Protein AF-A0A315RBC8-F1 (afdb_monomer_lite)

Radius of gyration: 36.51 Å; chains: 1; bounding box: 77×26×87 Å

pLDDT: mean 84.04, std 11.12, range [52.78, 97.56]

Sequence (104 aa):
MNVINAYSLNYQGAKTAKKKRKSILKKILTAAAAVLLLSVLFIAIFSLIGSGENSSNFIRHEIETGESLWSIAAHYYESKNVDLRKMIYKIKKINDIDSAVINP

Structure (mmCIF, N/CA/C/O backbone):
data_AF-A0A315RBC8-F1
#
_entry.id   AF-A0A315RBC8-F1
#
loop_
_atom_site.group_PDB
_atom_site.id
_atom_site.type_symbol
_atom_site.label_atom_id
_atom_site.label_alt_id
_atom_site.label_comp_id
_atom_site.label_asym_id
_atom_site.label_entity_id
_atom_site.label_seq_id
_atom_site.pdbx_PDB_ins_code
_atom_site.Cartn_x
_atom_site.Cartn_y
_atom_site.Cartn_z
_atom_site.occupancy
_atom_site.B_iso_or_equiv
_atom_site.auth_seq_id
_atom_site.auth_comp_id
_atom_site.auth_asym_id
_atom_site.auth_atom_id
_atom_site.pdbx_PDB_model_num
ATOM 1 N N . MET A 1 1 ? -51.653 -9.290 58.940 1.00 55.25 1 MET A N 1
ATOM 2 C CA . MET A 1 1 ? -50.336 -8.703 58.589 1.00 55.25 1 MET A CA 1
ATOM 3 C C . MET A 1 1 ? -50.452 -7.187 58.648 1.00 55.25 1 MET A C 1
ATOM 5 O O . MET A 1 1 ? -51.383 -6.652 58.067 1.00 55.25 1 MET A O 1
ATOM 9 N N . ASN A 1 2 ? -49.581 -6.513 59.405 1.00 69.06 2 ASN A N 1
ATOM 10 C CA . ASN A 1 2 ? -49.679 -5.073 59.669 1.00 69.06 2 ASN A CA 1
ATOM 11 C C . ASN A 1 2 ? -49.192 -4.252 58.457 1.00 69.06 2 ASN A C 1
ATOM 13 O O . ASN A 1 2 ? -48.145 -4.566 57.889 1.00 69.06 2 ASN A O 1
ATOM 17 N N . VAL A 1 3 ? -49.928 -3.206 58.075 1.00 69.62 3 VAL A N 1
ATOM 18 C CA . VAL A 1 3 ? -49.698 -2.402 56.854 1.00 69.62 3 VAL A CA 1
ATOM 19 C C . VAL A 1 3 ? -48.286 -1.789 56.833 1.00 69.62 3 VAL A C 1
ATOM 21 O O . VAL A 1 3 ? -47.643 -1.705 55.789 1.00 69.62 3 VAL A O 1
ATOM 24 N N . ILE A 1 4 ? -47.747 -1.469 58.012 1.00 70.81 4 ILE A N 1
ATOM 25 C CA . ILE A 1 4 ? -46.391 -0.930 58.208 1.00 70.81 4 ILE A CA 1
ATOM 26 C C . ILE A 1 4 ? -45.299 -1.897 57.704 1.00 70.81 4 ILE A C 1
ATOM 28 O O . ILE A 1 4 ? -44.302 -1.458 57.128 1.00 70.81 4 ILE A O 1
ATOM 32 N N . ASN A 1 5 ? -45.502 -3.214 57.836 1.00 75.75 5 ASN A N 1
ATOM 33 C CA . ASN A 1 5 ? -44.536 -4.217 57.369 1.00 75.75 5 ASN A CA 1
ATOM 34 C C . ASN A 1 5 ? -44.527 -4.364 55.842 1.00 75.75 5 ASN A C 1
ATOM 36 O O . ASN A 1 5 ? -43.490 -4.676 55.261 1.00 75.75 5 ASN A O 1
ATOM 40 N N . ALA A 1 6 ? -45.655 -4.109 55.175 1.00 73.94 6 ALA A N 1
ATOM 41 C CA . ALA A 1 6 ? -45.713 -4.142 53.716 1.00 73.94 6 ALA A CA 1
ATOM 42 C C . ALA A 1 6 ? -44.920 -2.977 53.100 1.00 73.94 6 ALA A C 1
ATOM 44 O O . ALA A 1 6 ? -44.173 -3.173 52.141 1.00 73.94 6 ALA A O 1
ATOM 45 N N . TYR A 1 7 ? -45.012 -1.778 53.686 1.00 76.00 7 TYR A N 1
ATOM 46 C CA . TYR A 1 7 ? -44.261 -0.609 53.221 1.00 76.00 7 TYR A CA 1
ATOM 47 C C . TYR A 1 7 ? -42.748 -0.772 53.384 1.00 76.00 7 TYR A C 1
ATOM 49 O O . TYR A 1 7 ? -41.991 -0.445 52.467 1.00 76.00 7 TYR A O 1
ATOM 57 N N . SER A 1 8 ? -42.294 -1.302 54.523 1.00 75.25 8 SER A N 1
ATOM 58 C CA . SER A 1 8 ? -40.865 -1.500 54.779 1.00 75.25 8 SER A CA 1
ATOM 59 C C . SER A 1 8 ? -40.253 -2.553 53.847 1.00 75.25 8 SER A C 1
ATOM 61 O O . SER A 1 8 ? -39.181 -2.312 53.285 1.00 75.25 8 SER A O 1
ATOM 63 N N . LEU A 1 9 ? -40.960 -3.662 53.594 1.00 74.56 9 LEU A N 1
ATOM 64 C CA . LEU A 1 9 ? -40.556 -4.691 52.629 1.00 74.56 9 LEU A CA 1
ATOM 65 C C . LEU A 1 9 ? -40.425 -4.121 51.209 1.00 74.56 9 LEU A C 1
ATOM 67 O O . LEU A 1 9 ? -39.404 -4.319 50.546 1.00 74.56 9 LEU A O 1
ATOM 71 N N . ASN A 1 10 ? -41.419 -3.353 50.759 1.00 78.69 10 ASN A N 1
ATOM 72 C CA . ASN A 1 10 ? -41.424 -2.792 49.408 1.00 78.69 10 ASN A CA 1
ATOM 73 C C . ASN A 1 10 ? -40.325 -1.724 49.228 1.00 78.69 10 ASN A C 1
ATOM 75 O O . ASN A 1 10 ? -39.631 -1.674 48.209 1.00 78.69 10 ASN A O 1
ATOM 79 N N . TYR A 1 11 ? -40.083 -0.914 50.264 1.00 80.38 11 TYR A N 1
ATOM 80 C CA . TYR A 1 11 ? -39.015 0.084 50.271 1.00 80.38 11 TYR A CA 1
ATOM 81 C C . TYR A 1 11 ? -37.612 -0.543 50.235 1.00 80.38 11 TYR A C 1
ATOM 83 O O . TYR A 1 11 ? -36.733 -0.066 49.507 1.00 80.38 11 TYR A O 1
ATOM 91 N N . GLN A 1 12 ? -37.384 -1.638 50.968 1.00 78.44 12 GLN A N 1
ATOM 92 C CA . GLN A 1 12 ? -36.118 -2.375 50.905 1.00 78.44 12 GLN A CA 1
ATOM 93 C C . GLN A 1 12 ? -35.909 -3.056 49.541 1.00 78.44 12 GLN A C 1
ATOM 95 O O . GLN A 1 12 ? -34.803 -2.997 48.990 1.00 78.44 12 GLN A O 1
ATOM 100 N N . GLY A 1 13 ? -36.967 -3.616 48.943 1.00 77.69 13 GLY A N 1
ATOM 101 C CA . GLY A 1 13 ? -36.941 -4.159 47.579 1.00 77.69 13 GLY A CA 1
ATOM 102 C C . GLY A 1 13 ? -36.565 -3.107 46.528 1.00 77.69 13 GLY A C 1
ATOM 103 O O . GLY A 1 13 ? -35.660 -3.309 45.716 1.00 77.69 13 GLY A O 1
ATOM 104 N N . ALA A 1 14 ? -37.166 -1.917 46.597 1.00 78.62 14 ALA A N 1
ATOM 105 C CA . ALA A 1 14 ? -36.850 -0.818 45.685 1.00 78.62 14 ALA A CA 1
ATOM 106 C C . ALA A 1 14 ? -35.398 -0.315 45.834 1.00 78.62 14 ALA A C 1
ATOM 108 O O . ALA A 1 14 ? -34.724 -0.015 44.840 1.00 78.62 14 ALA A O 1
ATOM 109 N N . LYS A 1 15 ? -34.877 -0.245 47.068 1.00 77.00 15 LYS A N 1
ATOM 110 C CA . LYS A 1 15 ? -33.482 0.143 47.342 1.00 77.00 15 LYS A CA 1
ATOM 111 C C . LYS A 1 15 ? -32.472 -0.865 46.798 1.00 77.00 15 LYS A C 1
ATOM 113 O O . LYS A 1 15 ? -31.486 -0.465 46.171 1.00 77.00 15 LYS A O 1
ATOM 118 N N . THR A 1 16 ? -32.705 -2.157 47.018 1.00 78.31 16 THR A N 1
ATOM 119 C CA . THR A 1 16 ? -31.820 -3.229 46.537 1.00 78.31 16 THR A CA 1
ATOM 120 C C . THR A 1 16 ? -31.818 -3.309 45.009 1.00 78.31 16 THR A C 1
ATOM 122 O O . THR A 1 16 ? -30.740 -3.378 44.411 1.00 78.31 16 THR A O 1
ATOM 125 N N . ALA A 1 17 ? -32.978 -3.157 44.360 1.00 78.88 17 ALA A N 1
ATOM 126 C CA . ALA A 1 17 ? -33.090 -3.079 42.902 1.00 78.88 17 ALA A CA 1
ATOM 127 C C . ALA A 1 17 ? -32.326 -1.877 42.311 1.00 78.88 17 ALA A C 1
ATOM 129 O O . ALA A 1 17 ? -31.540 -2.042 41.373 1.00 78.88 17 ALA A O 1
ATOM 130 N N . LYS A 1 18 ? -32.468 -0.673 42.894 1.00 77.31 18 LYS A N 1
ATOM 131 C CA . LYS A 1 18 ? -31.699 0.518 42.476 1.00 77.31 18 LYS A CA 1
ATOM 132 C C . LYS A 1 18 ? -30.187 0.324 42.652 1.00 77.31 18 LYS A C 1
ATOM 134 O O . LYS A 1 18 ? -29.422 0.679 41.753 1.00 77.31 18 LYS A O 1
ATOM 139 N N . LYS A 1 19 ? -29.744 -0.271 43.768 1.00 80.88 19 LYS A N 1
ATOM 140 C CA . LYS A 1 19 ? -28.323 -0.582 44.025 1.00 80.88 19 LYS A CA 1
ATOM 141 C C . LYS A 1 19 ? -27.771 -1.584 43.001 1.00 80.88 19 LYS A C 1
ATOM 143 O O . LYS A 1 19 ? -26.691 -1.352 42.458 1.00 80.88 19 LYS A O 1
ATOM 148 N N . LYS A 1 20 ? -28.529 -2.642 42.679 1.00 79.38 20 LYS A N 1
ATOM 149 C CA . LYS A 1 20 ? -28.170 -3.645 41.660 1.00 79.38 20 LYS A CA 1
ATOM 150 C C . LYS A 1 20 ? -28.075 -3.019 40.266 1.00 79.38 20 LYS A C 1
ATOM 152 O O . LYS A 1 20 ? -27.058 -3.193 39.600 1.00 79.38 20 LYS A O 1
ATOM 157 N N . ARG A 1 21 ? -29.060 -2.206 39.860 1.00 81.56 21 ARG A N 1
ATOM 158 C CA . ARG A 1 21 ? -29.039 -1.468 38.581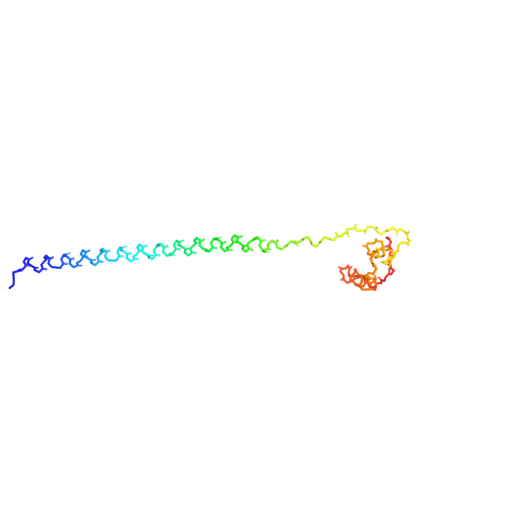 1.00 81.56 21 ARG A CA 1
ATOM 159 C C . ARG A 1 21 ? -27.826 -0.541 38.478 1.00 81.56 21 ARG A C 1
ATOM 161 O O . ARG A 1 21 ? -27.140 -0.556 37.462 1.00 81.56 21 ARG A O 1
ATOM 168 N N . LYS A 1 22 ? -27.508 0.212 39.539 1.00 81.62 22 LYS A N 1
ATOM 169 C CA . LYS A 1 22 ? -26.317 1.082 39.585 1.00 81.62 22 LYS A CA 1
ATOM 170 C C . LYS A 1 22 ? -25.012 0.283 39.461 1.00 81.62 22 LYS A C 1
ATOM 172 O O . LYS A 1 22 ? -24.083 0.750 38.812 1.00 81.62 22 LYS A O 1
ATOM 177 N N . SER A 1 23 ? -24.939 -0.914 40.049 1.00 86.44 23 SER A N 1
ATOM 178 C CA . SER A 1 23 ? -23.780 -1.812 39.917 1.00 86.44 23 SER A CA 1
ATOM 179 C C . SER A 1 23 ? -23.615 -2.348 38.489 1.00 86.44 23 SER A C 1
ATOM 181 O O . SER A 1 23 ? -22.505 -2.332 37.966 1.00 86.44 23 SER A O 1
ATOM 183 N N . ILE A 1 24 ? -24.711 -2.750 37.837 1.00 90.75 24 ILE A N 1
ATOM 184 C CA . ILE A 1 24 ? -24.699 -3.225 36.444 1.00 90.75 24 ILE A CA 1
ATOM 185 C C . ILE A 1 24 ? -24.277 -2.100 35.491 1.00 90.75 24 ILE A C 1
ATOM 187 O O . ILE A 1 24 ? -23.378 -2.300 34.682 1.00 90.75 24 ILE A O 1
ATOM 191 N N . LEU A 1 25 ? -24.853 -0.901 35.635 1.00 90.75 25 LEU A N 1
ATOM 192 C CA . LEU A 1 25 ? -24.484 0.262 34.819 1.00 90.75 25 LEU A CA 1
ATOM 193 C C . LEU A 1 25 ? -23.004 0.626 34.969 1.00 90.75 25 LEU A C 1
ATOM 195 O O . LEU A 1 25 ? -22.346 0.906 33.974 1.00 90.75 25 LEU A O 1
ATOM 199 N N . LYS A 1 26 ? -22.461 0.567 36.194 1.00 93.06 26 LYS A N 1
ATOM 200 C CA . LYS A 1 26 ? -21.025 0.765 36.420 1.00 93.06 26 LYS A CA 1
ATOM 201 C C . LYS A 1 26 ? -20.191 -0.264 35.661 1.00 93.06 26 LYS A C 1
ATOM 203 O O . LYS A 1 26 ? -19.281 0.147 34.961 1.00 93.06 26 LYS A O 1
ATOM 208 N N . LYS A 1 27 ? -20.526 -1.558 35.743 1.00 94.06 27 LYS A N 1
ATOM 209 C CA . LYS A 1 27 ? -19.808 -2.626 35.022 1.00 94.06 27 LYS A CA 1
ATOM 210 C C . LYS A 1 27 ? -19.835 -2.430 33.506 1.00 94.06 27 LYS A C 1
ATOM 212 O O . LYS A 1 27 ? -18.800 -2.581 32.867 1.00 94.06 27 LYS A O 1
ATOM 217 N N . ILE A 1 28 ? -20.991 -2.062 32.948 1.00 95.38 28 ILE A N 1
ATOM 218 C CA . ILE A 1 28 ? -21.131 -1.769 31.513 1.00 95.38 28 ILE A CA 1
ATOM 219 C C . ILE A 1 28 ? -20.260 -0.572 31.129 1.00 95.38 28 ILE A C 1
ATOM 221 O O . ILE A 1 28 ? -19.537 -0.643 30.144 1.00 95.38 28 ILE A O 1
ATOM 225 N N . LEU A 1 29 ? -20.277 0.499 31.927 1.00 95.12 29 LEU A N 1
ATOM 226 C CA . LEU A 1 29 ? -19.451 1.679 31.678 1.00 95.12 29 LEU A CA 1
ATOM 227 C C . LEU A 1 29 ? -17.953 1.344 31.723 1.00 95.12 29 LEU A C 1
ATOM 229 O O . LEU A 1 29 ? -17.198 1.807 30.875 1.00 95.12 29 LEU A O 1
ATOM 233 N N . THR A 1 30 ? -17.521 0.510 32.675 1.00 94.81 30 THR A N 1
ATOM 234 C CA . THR A 1 30 ? -16.122 0.063 32.757 1.00 94.81 30 THR A CA 1
ATOM 235 C C . THR A 1 30 ? -15.736 -0.799 31.554 1.00 94.81 30 THR A C 1
ATOM 237 O O . THR A 1 30 ? -14.667 -0.602 30.987 1.00 94.81 30 THR A O 1
ATOM 240 N N . ALA A 1 31 ? -16.612 -1.715 31.127 1.00 96.25 31 ALA A N 1
ATOM 241 C CA . ALA A 1 31 ? -16.384 -2.534 29.938 1.00 96.25 31 ALA A CA 1
ATOM 242 C C . ALA A 1 31 ? -16.313 -1.678 28.662 1.00 96.25 31 ALA A C 1
ATOM 244 O O . ALA A 1 31 ? -15.406 -1.858 27.857 1.00 96.25 31 ALA A O 1
ATOM 245 N N . ALA A 1 32 ? -17.211 -0.701 28.509 1.00 96.75 32 ALA A N 1
ATOM 246 C CA . ALA A 1 32 ? -17.196 0.233 27.386 1.00 96.75 32 ALA A CA 1
ATOM 247 C C . ALA A 1 32 ? -15.903 1.064 27.355 1.00 96.75 32 ALA A C 1
ATOM 249 O O . ALA A 1 32 ? -15.290 1.198 26.301 1.00 96.75 32 ALA A O 1
ATOM 250 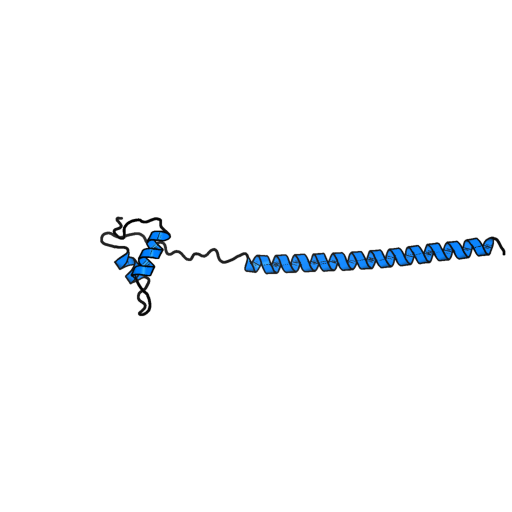N N . ALA A 1 33 ? -15.443 1.560 28.509 1.00 96.62 33 ALA A N 1
ATOM 251 C CA . ALA A 1 33 ? -14.171 2.272 28.610 1.00 96.62 33 ALA A CA 1
ATOM 252 C C . ALA A 1 33 ? -12.972 1.385 28.227 1.00 96.62 33 ALA A C 1
ATOM 254 O O . ALA A 1 33 ? -12.072 1.844 27.527 1.00 96.62 33 ALA A O 1
ATOM 255 N N . ALA A 1 34 ? -12.975 0.111 28.631 1.00 96.75 34 ALA A N 1
ATOM 256 C CA . ALA A 1 34 ? -11.929 -0.841 28.261 1.00 96.75 34 ALA A CA 1
ATOM 257 C C . ALA A 1 34 ? -11.909 -1.122 26.749 1.00 96.75 34 ALA A C 1
ATOM 259 O O . ALA A 1 34 ? -10.841 -1.128 26.142 1.00 96.75 34 ALA A O 1
ATOM 260 N N . VAL A 1 35 ? -13.082 -1.296 26.128 1.00 97.56 35 VAL A N 1
ATOM 261 C CA . VAL A 1 35 ? -13.205 -1.472 24.671 1.00 97.56 35 VAL A CA 1
ATOM 262 C C . VAL A 1 35 ? -12.718 -0.228 23.927 1.00 97.56 35 VAL A C 1
ATOM 264 O O . VAL A 1 35 ? -11.976 -0.357 22.957 1.00 97.56 35 VAL A O 1
ATOM 267 N N . LEU A 1 36 ? -13.072 0.972 24.400 1.00 97.50 36 LEU A N 1
ATOM 268 C CA . LEU A 1 36 ? -12.599 2.225 23.8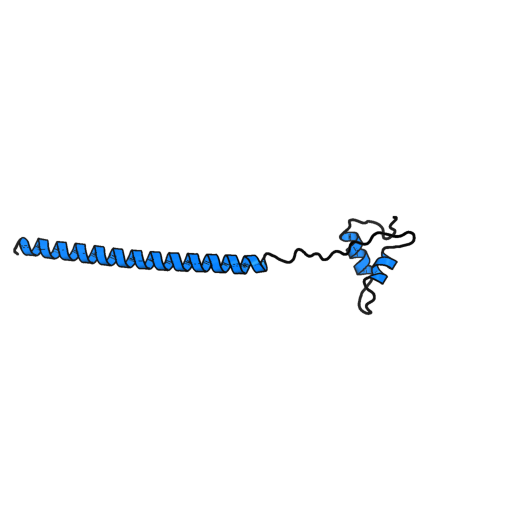08 1.00 97.50 36 LEU A CA 1
ATOM 269 C C . LEU A 1 36 ? -11.073 2.346 23.891 1.00 97.50 36 LEU A C 1
ATOM 271 O O . LEU A 1 36 ? -10.429 2.600 22.875 1.00 97.50 36 LEU A O 1
ATOM 275 N N . LEU A 1 37 ? -10.478 2.085 25.057 1.00 97.00 37 LEU A N 1
ATOM 276 C CA . LEU A 1 37 ? -9.018 2.080 25.218 1.00 97.00 37 LEU A CA 1
ATOM 277 C C . LEU A 1 37 ? -8.339 1.071 24.288 1.00 97.00 37 LEU A C 1
ATOM 279 O O . LEU A 1 37 ? -7.346 1.401 23.643 1.00 97.00 37 LEU A O 1
ATOM 283 N N . LEU A 1 38 ? -8.899 -0.134 24.174 1.00 97.25 38 LEU A N 1
ATOM 284 C CA . LEU A 1 38 ? -8.375 -1.165 23.286 1.00 97.25 38 LEU A CA 1
ATOM 285 C C . LEU A 1 38 ? -8.473 -0.748 21.812 1.00 97.25 38 LEU A C 1
ATOM 287 O O . LEU A 1 38 ? -7.540 -0.974 21.048 1.00 97.25 38 LEU A O 1
ATOM 291 N N . SER A 1 39 ? -9.568 -0.095 21.414 1.00 96.75 39 SER A N 1
ATOM 292 C CA . SER A 1 39 ? -9.726 0.413 20.049 1.00 96.75 39 SER A CA 1
ATOM 293 C C . SER A 1 39 ? -8.712 1.510 19.712 1.00 96.75 39 SER A C 1
ATOM 295 O O . SER A 1 39 ? -8.099 1.451 18.651 1.00 96.75 39 SER A O 1
ATOM 297 N N . VAL A 1 40 ? -8.450 2.448 20.632 1.00 96.38 40 VAL A N 1
ATOM 298 C CA . VAL A 1 40 ? -7.406 3.476 20.466 1.00 96.38 40 VAL A CA 1
ATOM 299 C C . VAL A 1 40 ? -6.023 2.835 20.335 1.00 96.38 40 VAL A C 1
ATOM 301 O O . VAL A 1 40 ? -5.252 3.226 19.460 1.00 96.38 40 VAL A O 1
ATOM 304 N N . LEU A 1 41 ? -5.725 1.816 21.149 1.00 95.62 41 LEU A N 1
ATOM 305 C CA . LEU A 1 41 ? -4.468 1.073 21.060 1.00 95.62 41 LEU A CA 1
ATOM 306 C C . LEU A 1 41 ? -4.313 0.387 19.695 1.00 95.62 41 LEU A C 1
ATOM 308 O O . LEU A 1 41 ? -3.259 0.500 19.073 1.00 95.62 41 LEU A O 1
ATOM 312 N N . PHE A 1 42 ? -5.358 -0.284 19.203 1.00 95.00 42 PHE A N 1
ATOM 313 C CA . PHE A 1 42 ? -5.320 -0.908 17.882 1.00 95.00 42 PHE A CA 1
ATOM 314 C C . PHE A 1 42 ? -5.125 0.117 16.766 1.00 95.00 42 PHE A C 1
ATOM 316 O O . PHE A 1 42 ? -4.286 -0.104 15.898 1.00 95.00 42 PHE A O 1
ATOM 323 N N . ILE A 1 43 ? -5.837 1.246 16.801 1.00 93.56 43 ILE A N 1
ATOM 324 C CA . ILE A 1 43 ? -5.668 2.323 15.815 1.00 93.56 43 ILE A CA 1
ATOM 325 C C . ILE A 1 43 ? -4.216 2.814 15.803 1.00 93.56 43 ILE A C 1
ATOM 327 O O . ILE A 1 43 ? -3.638 2.951 14.730 1.00 93.56 43 ILE A O 1
ATOM 331 N N . ALA A 1 44 ? -3.601 3.017 16.971 1.00 90.12 44 ALA A N 1
ATOM 332 C CA . ALA A 1 44 ? -2.204 3.439 17.061 1.00 90.12 44 ALA A CA 1
ATOM 333 C C . ALA A 1 44 ? -1.240 2.409 16.445 1.00 90.12 44 ALA A C 1
ATOM 335 O O . ALA A 1 44 ? -0.364 2.777 15.663 1.00 90.12 44 ALA A O 1
ATOM 336 N N . ILE A 1 45 ? -1.429 1.118 16.741 1.00 90.06 45 ILE A N 1
ATOM 337 C CA . ILE A 1 45 ? -0.603 0.034 16.184 1.00 90.06 45 ILE A CA 1
ATOM 338 C C . ILE A 1 45 ? -0.755 -0.035 14.659 1.00 90.06 45 ILE A C 1
ATOM 340 O O . ILE A 1 45 ? 0.239 -0.059 13.935 1.00 90.06 45 ILE A O 1
ATOM 344 N N . PHE A 1 46 ? -1.988 -0.029 14.151 1.00 87.69 46 PHE A N 1
ATOM 345 C CA . PHE A 1 46 ? -2.235 -0.114 12.713 1.00 87.69 46 PHE A CA 1
ATOM 346 C C . PHE A 1 46 ? -1.839 1.158 11.963 1.00 87.69 46 PHE A C 1
ATOM 348 O O . PHE A 1 46 ? -1.454 1.061 10.803 1.00 87.69 46 PHE A O 1
ATOM 355 N N . SER A 1 47 ? -1.852 2.327 12.607 1.00 85.56 47 SER A N 1
ATOM 356 C CA . SER A 1 47 ? -1.347 3.564 12.006 1.00 85.56 47 SER A CA 1
ATOM 357 C C . SER A 1 47 ? 0.154 3.496 11.719 1.00 85.56 47 SER A C 1
ATOM 359 O O . SER A 1 47 ? 0.582 4.053 10.716 1.00 85.56 47 SER A O 1
ATOM 361 N N . LEU A 1 48 ? 0.937 2.813 12.562 1.00 73.88 48 LEU A N 1
ATOM 362 C CA . LEU A 1 48 ? 2.381 2.629 12.357 1.00 73.88 48 LEU A CA 1
ATOM 363 C C . LEU A 1 48 ? 2.693 1.607 11.255 1.00 73.88 48 LEU A C 1
ATOM 365 O O . LEU A 1 48 ? 3.697 1.728 10.560 1.00 73.88 48 LEU A O 1
ATOM 369 N N . ILE A 1 49 ? 1.833 0.601 11.086 1.00 77.00 49 ILE A N 1
ATOM 370 C CA . ILE A 1 49 ? 1.976 -0.427 10.043 1.00 77.00 49 ILE A CA 1
ATOM 371 C C . ILE A 1 49 ? 1.472 0.102 8.688 1.00 77.00 49 ILE A C 1
ATOM 373 O O . ILE A 1 49 ? 2.040 -0.206 7.645 1.00 77.00 49 ILE A O 1
ATOM 377 N N . GLY A 1 50 ? 0.399 0.899 8.706 1.00 61.56 50 GLY A N 1
ATOM 378 C CA . GLY A 1 50 ? -0.255 1.488 7.535 1.00 61.56 50 GLY A CA 1
ATOM 379 C C . GLY A 1 50 ? 0.470 2.699 6.952 1.00 61.56 50 GLY A C 1
ATOM 380 O O . GLY A 1 50 ? 0.278 3.002 5.776 1.00 61.56 50 GLY A O 1
ATOM 381 N N . SER A 1 51 ? 1.383 3.322 7.701 1.00 59.09 51 SER A N 1
ATOM 382 C CA . SER A 1 51 ? 2.482 4.111 7.133 1.00 59.09 51 SER A CA 1
ATOM 383 C C . SER A 1 51 ? 3.518 3.184 6.490 1.00 59.09 51 SER A C 1
ATOM 385 O O . SER A 1 51 ? 4.712 3.275 6.766 1.00 59.09 51 SER A O 1
ATOM 387 N N . GLY A 1 52 ? 3.033 2.258 5.656 1.00 55.28 52 GLY A N 1
ATOM 388 C CA . GLY A 1 52 ? 3.837 1.520 4.709 1.00 55.28 52 GLY A CA 1
ATOM 389 C C . GLY A 1 52 ? 4.629 2.554 3.944 1.00 55.28 52 GLY A C 1
ATOM 390 O O . GLY A 1 52 ? 4.072 3.485 3.363 1.00 55.28 52 GLY A O 1
ATOM 391 N N . GLU A 1 53 ? 5.934 2.441 4.089 1.00 56.91 53 GLU A N 1
ATOM 392 C CA . GLU A 1 53 ? 6.909 3.356 3.567 1.00 56.91 53 GLU A CA 1
ATOM 393 C C . GLU A 1 53 ? 6.636 3.572 2.076 1.00 56.91 53 GLU A C 1
ATOM 395 O O . GLU A 1 53 ? 6.992 2.764 1.225 1.00 56.91 53 GLU A O 1
ATOM 400 N N . ASN A 1 54 ? 5.989 4.694 1.748 1.00 52.78 54 ASN A N 1
ATOM 401 C CA . ASN A 1 54 ? 5.827 5.158 0.374 1.00 52.78 54 ASN A CA 1
ATOM 402 C C . ASN A 1 54 ? 7.165 5.714 -0.152 1.00 52.78 54 ASN A C 1
ATOM 404 O O . ASN A 1 54 ? 7.196 6.575 -1.025 1.00 52.78 54 ASN A O 1
ATOM 408 N N . SER A 1 55 ? 8.285 5.235 0.401 1.00 55.50 55 SER A N 1
ATOM 409 C CA . SER A 1 55 ? 9.593 5.309 -0.217 1.00 55.50 55 SER A CA 1
ATOM 410 C C . SER A 1 55 ? 9.662 4.133 -1.198 1.00 55.50 55 SER A C 1
ATOM 412 O O . SER A 1 55 ? 10.416 3.166 -1.100 1.00 55.50 55 SER A O 1
ATOM 414 N N . SER A 1 56 ? 8.861 4.227 -2.257 1.00 60.12 56 SER A N 1
ATOM 415 C CA . SER A 1 56 ? 9.395 3.762 -3.523 1.00 60.12 56 SER A CA 1
ATOM 416 C C . SER A 1 56 ? 10.634 4.627 -3.764 1.00 60.12 56 SER A C 1
ATOM 418 O O . SER A 1 56 ? 10.519 5.745 -4.265 1.00 60.12 56 SER A O 1
ATOM 420 N N . ASN A 1 57 ? 11.786 4.178 -3.255 1.00 70.38 57 ASN A N 1
ATOM 421 C CA . ASN A 1 57 ? 13.073 4.852 -3.368 1.00 70.38 57 ASN A CA 1
ATOM 422 C C . ASN A 1 57 ? 13.481 4.802 -4.839 1.00 70.38 57 ASN A C 1
ATOM 424 O O . ASN A 1 57 ? 14.301 3.989 -5.260 1.00 70.38 57 ASN A O 1
ATOM 428 N N . PHE A 1 58 ? 12.817 5.621 -5.646 1.00 82.00 58 PHE A N 1
ATOM 429 C CA . PHE A 1 58 ? 13.147 5.814 -7.035 1.00 82.00 58 PHE A CA 1
ATOM 430 C C . PHE A 1 58 ? 14.346 6.742 -7.091 1.00 82.00 58 PHE A C 1
ATOM 432 O O . PHE A 1 58 ? 14.357 7.823 -6.501 1.00 82.00 58 PHE A O 1
ATOM 439 N N . ILE A 1 59 ? 15.359 6.306 -7.823 1.00 86.44 59 ILE A N 1
ATOM 440 C CA . ILE A 1 59 ? 16.494 7.144 -8.162 1.00 86.44 59 ILE A CA 1
ATOM 441 C C . ILE A 1 59 ? 16.077 7.948 -9.390 1.00 86.44 59 ILE A C 1
ATOM 443 O O . ILE A 1 59 ? 15.711 7.372 -10.416 1.00 86.44 59 ILE A O 1
ATOM 447 N N . ARG A 1 60 ? 16.110 9.279 -9.284 1.00 88.44 60 ARG A N 1
ATOM 448 C CA . ARG A 1 60 ? 16.022 10.143 -10.461 1.00 88.44 60 ARG A CA 1
ATOM 449 C C . ARG A 1 60 ? 17.375 10.102 -11.159 1.00 88.44 60 ARG A C 1
ATOM 451 O O . ARG A 1 60 ? 18.382 10.444 -10.549 1.00 88.44 60 ARG A O 1
ATOM 458 N N . HIS A 1 61 ? 17.369 9.700 -12.418 1.00 90.62 61 HIS A N 1
ATOM 459 C CA . HIS A 1 61 ? 18.532 9.715 -13.288 1.00 90.62 61 HIS A CA 1
ATOM 460 C C . HIS A 1 61 ? 18.180 10.564 -14.512 1.00 90.62 61 HIS A C 1
ATOM 462 O O . HIS A 1 61 ? 17.149 10.334 -15.146 1.00 90.62 61 HIS A O 1
ATOM 468 N N . GLU A 1 62 ? 18.981 11.592 -14.769 1.00 91.44 62 GLU A N 1
ATOM 469 C CA . GLU A 1 62 ? 18.875 12.443 -15.954 1.00 91.44 62 GLU A CA 1
ATOM 470 C C . GLU A 1 62 ? 19.707 11.807 -17.065 1.00 91.44 62 GLU A C 1
ATOM 472 O O . GLU A 1 62 ? 20.845 11.428 -16.816 1.00 91.44 62 GLU A O 1
ATOM 477 N N . ILE A 1 63 ? 19.113 11.630 -18.247 1.00 90.31 63 ILE A N 1
ATOM 478 C CA . ILE A 1 63 ? 19.743 10.899 -19.349 1.00 90.31 63 ILE A CA 1
ATOM 479 C C . ILE A 1 63 ? 20.789 11.798 -20.003 1.00 90.31 63 ILE A C 1
ATOM 481 O O . ILE A 1 63 ? 20.459 12.856 -20.540 1.00 90.31 63 ILE A O 1
ATOM 485 N N . GLU A 1 64 ? 22.038 11.349 -20.013 1.00 89.88 64 GLU A N 1
ATOM 486 C CA . GLU A 1 64 ? 23.123 12.023 -20.709 1.00 89.88 64 GLU A CA 1
ATOM 487 C C . GLU A 1 64 ? 23.235 11.568 -22.174 1.00 89.88 64 GLU A C 1
ATOM 489 O O . GLU A 1 64 ? 22.753 10.514 -22.605 1.00 89.88 64 GLU A O 1
ATOM 494 N N . THR A 1 65 ? 23.892 12.391 -22.996 1.00 89.50 65 THR A N 1
ATOM 495 C CA . THR A 1 65 ? 24.085 12.078 -24.418 1.00 89.50 65 THR A CA 1
ATOM 496 C C . THR A 1 65 ? 24.937 10.819 -24.584 1.00 89.50 65 THR A C 1
ATOM 498 O O . THR A 1 65 ? 26.076 10.765 -24.129 1.00 89.50 65 THR A O 1
ATOM 501 N N . GLY A 1 66 ? 24.407 9.832 -25.309 1.00 86.75 66 GLY A N 1
ATOM 502 C CA . GLY A 1 66 ? 25.089 8.561 -25.575 1.00 86.75 66 GLY A CA 1
ATOM 503 C C . GLY A 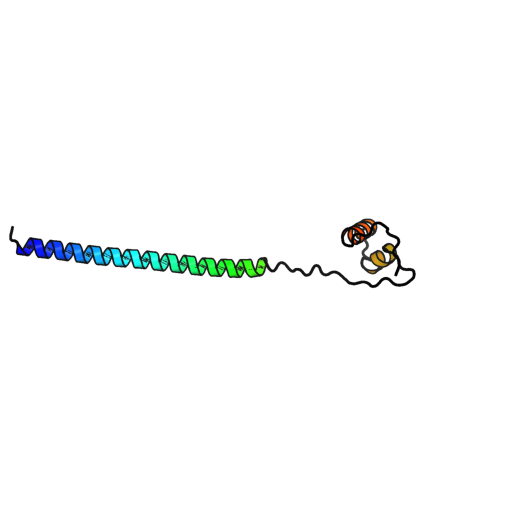1 66 ? 24.751 7.443 -24.587 1.00 86.75 66 GLY A C 1
ATOM 504 O O . GLY A 1 66 ? 25.208 6.315 -24.778 1.00 86.75 66 GLY A O 1
ATOM 505 N N . GLU A 1 67 ? 23.925 7.711 -23.575 1.00 90.06 67 GLU A N 1
ATOM 506 C CA . GLU A 1 67 ? 23.431 6.678 -22.674 1.00 90.06 67 GLU A CA 1
ATOM 507 C C . GLU A 1 67 ? 22.301 5.839 -23.283 1.00 90.06 67 GLU A C 1
ATOM 509 O O . GLU A 1 67 ? 21.599 6.219 -24.219 1.00 90.06 67 GLU A O 1
ATOM 514 N N . SER A 1 68 ? 22.119 4.647 -22.725 1.00 91.19 68 SER A N 1
ATOM 515 C CA . SER A 1 68 ? 21.017 3.745 -23.042 1.00 91.19 68 SER A CA 1
ATOM 516 C C . SER A 1 68 ? 20.476 3.128 -21.759 1.00 91.19 68 SER A C 1
ATOM 518 O O . SER A 1 68 ? 21.177 3.059 -20.750 1.00 91.19 68 SER A O 1
ATOM 520 N N . LEU A 1 69 ? 19.269 2.552 -21.793 1.00 91.69 69 LEU A N 1
ATOM 521 C CA . LEU A 1 69 ? 18.769 1.807 -20.628 1.00 91.69 69 LEU A CA 1
ATOM 522 C C . LEU A 1 69 ? 19.711 0.671 -20.201 1.00 91.69 69 LEU A C 1
ATOM 524 O O . LEU A 1 69 ? 19.697 0.274 -19.040 1.00 91.69 69 LEU A O 1
ATOM 528 N N . TRP A 1 70 ? 20.533 0.155 -21.120 1.00 91.69 70 TRP A N 1
ATOM 529 C CA . TRP A 1 70 ? 21.540 -0.858 -20.820 1.00 91.69 70 TRP A CA 1
ATOM 530 C C . TRP A 1 70 ? 22.710 -0.306 -20.014 1.00 91.69 70 TRP A C 1
ATOM 532 O O . TRP A 1 70 ? 23.090 -0.940 -19.034 1.00 91.69 70 TRP A O 1
ATOM 542 N N . SER A 1 71 ? 23.261 0.852 -20.393 1.00 90.88 71 SER A N 1
ATOM 543 C CA . SER A 1 71 ? 24.359 1.478 -19.643 1.00 90.88 71 SER A CA 1
ATOM 544 C C . SER A 1 71 ? 23.887 1.934 -18.266 1.00 90.88 71 SER A C 1
ATOM 546 O O . SER A 1 71 ? 24.561 1.673 -17.275 1.00 90.88 71 SER A O 1
ATOM 548 N N . ILE A 1 72 ? 22.677 2.491 -18.189 1.00 91.50 72 ILE A N 1
ATOM 549 C CA . ILE A 1 72 ? 22.053 2.917 -16.932 1.00 91.50 72 ILE A CA 1
ATOM 550 C C . ILE A 1 72 ? 21.794 1.706 -16.026 1.00 91.50 72 ILE A C 1
ATOM 552 O O . ILE A 1 72 ? 22.170 1.698 -14.855 1.00 91.50 72 ILE A O 1
ATOM 556 N N . ALA A 1 73 ? 21.187 0.636 -16.553 1.00 91.31 73 ALA A N 1
ATOM 557 C CA . ALA A 1 73 ? 20.945 -0.571 -15.765 1.00 91.31 73 ALA A CA 1
ATOM 558 C C . ALA A 1 73 ? 22.253 -1.247 -15.329 1.00 91.31 73 ALA A C 1
ATOM 560 O O . ALA A 1 73 ? 22.324 -1.751 -14.213 1.00 91.31 73 ALA A O 1
ATOM 561 N N . ALA A 1 74 ? 23.283 -1.258 -16.178 1.00 90.50 74 ALA A N 1
ATOM 562 C CA . ALA A 1 74 ? 24.594 -1.763 -15.793 1.00 90.50 74 ALA A CA 1
ATOM 563 C C . ALA A 1 74 ? 25.159 -0.950 -14.623 1.00 90.50 74 ALA A C 1
ATOM 565 O O . ALA A 1 74 ? 25.474 -1.551 -13.605 1.00 90.50 74 ALA A O 1
ATOM 566 N N . HIS A 1 75 ? 25.160 0.384 -14.717 1.00 90.56 75 HIS A N 1
ATOM 567 C CA . HIS A 1 75 ? 25.687 1.285 -13.690 1.00 90.56 75 HIS A CA 1
ATOM 568 C C . HIS A 1 75 ? 25.061 1.068 -12.302 1.00 90.56 75 HIS A C 1
ATOM 570 O O . HIS A 1 75 ? 25.769 0.997 -11.301 1.00 90.56 75 HIS A O 1
ATOM 576 N N . TYR A 1 76 ? 23.733 0.923 -12.224 1.00 90.88 76 TYR A N 1
ATOM 577 C CA . TYR A 1 76 ? 23.040 0.784 -10.936 1.00 90.88 76 TYR A CA 1
ATOM 578 C C . TYR A 1 76 ? 22.962 -0.655 -10.401 1.00 90.88 76 TYR A C 1
ATOM 580 O O . TYR A 1 76 ? 22.679 -0.845 -9.218 1.00 90.88 76 TYR A O 1
ATOM 588 N N . TYR A 1 77 ? 23.178 -1.675 -11.239 1.00 87.25 77 TYR A N 1
ATOM 589 C CA . TYR A 1 77 ? 22.925 -3.075 -10.880 1.00 87.25 77 TYR A CA 1
ATOM 590 C C . TYR A 1 77 ? 24.120 -4.014 -11.134 1.00 87.25 77 TYR A C 1
ATOM 592 O O . TYR A 1 77 ? 23.908 -5.184 -11.461 1.00 87.25 77 TYR A O 1
ATOM 600 N N . GLU A 1 78 ? 25.362 -3.547 -10.933 1.00 75.38 78 GLU A N 1
ATOM 601 C CA . GLU A 1 78 ? 26.630 -4.301 -11.093 1.00 75.38 78 GLU A CA 1
ATOM 602 C C . GLU A 1 78 ? 26.825 -5.480 -10.103 1.00 75.38 78 GLU A C 1
ATOM 604 O O . GLU A 1 78 ? 27.865 -5.643 -9.465 1.00 75.38 78 GLU A O 1
ATOM 609 N N . SER A 1 79 ? 25.833 -6.355 -9.943 1.00 73.19 79 SER A N 1
ATOM 610 C CA . SER A 1 79 ? 25.928 -7.564 -9.126 1.00 73.19 79 SER A CA 1
ATOM 611 C C . SER A 1 79 ? 25.896 -8.811 -10.000 1.00 73.19 79 SER A C 1
ATOM 613 O O . SER A 1 79 ? 25.079 -8.936 -10.913 1.00 73.19 79 SER A O 1
ATOM 615 N N . LYS A 1 80 ? 26.748 -9.791 -9.667 1.00 68.38 80 LYS A N 1
ATOM 616 C CA . LYS A 1 80 ? 26.899 -11.068 -10.395 1.00 68.38 80 LYS A CA 1
ATOM 617 C C . LYS A 1 80 ? 25.599 -11.873 -10.532 1.00 68.38 80 LYS A C 1
ATOM 619 O O . LYS A 1 80 ? 25.539 -12.787 -11.346 1.00 68.38 80 LYS A O 1
ATOM 624 N N . ASN A 1 81 ? 24.572 -11.536 -9.753 1.00 79.12 81 ASN A N 1
ATOM 625 C CA . ASN A 1 81 ? 23.300 -12.252 -9.698 1.00 79.12 81 ASN A CA 1
ATOM 626 C C . ASN A 1 81 ? 22.115 -11.456 -10.278 1.00 79.12 81 ASN A C 1
ATOM 628 O O . ASN A 1 81 ? 20.966 -11.856 -10.078 1.00 79.12 81 ASN A O 1
ATOM 632 N N . VAL A 1 82 ? 22.354 -10.337 -10.973 1.00 86.12 82 VAL A N 1
ATOM 633 C CA . VAL A 1 82 ? 21.281 -9.531 -11.576 1.00 86.12 82 VAL A CA 1
ATOM 634 C C . VAL A 1 82 ? 21.161 -9.805 -13.074 1.00 86.12 82 VAL A C 1
ATOM 636 O O . VAL A 1 82 ? 22.101 -9.636 -13.842 1.00 86.12 82 VAL A O 1
ATOM 639 N N . ASP A 1 83 ? 19.959 -10.190 -13.509 1.00 91.12 83 ASP A N 1
ATOM 640 C CA . ASP A 1 83 ? 19.615 -10.256 -14.931 1.00 91.12 83 ASP A CA 1
ATOM 641 C C . ASP A 1 83 ? 19.229 -8.857 -15.432 1.00 91.12 83 ASP A C 1
ATOM 643 O O . ASP A 1 83 ? 18.107 -8.387 -15.203 1.00 91.12 83 ASP A O 1
ATOM 647 N N . LEU A 1 84 ? 20.159 -8.198 -16.131 1.00 91.25 84 LEU A N 1
ATOM 648 C CA . LEU A 1 84 ? 19.970 -6.849 -16.673 1.00 91.25 84 LEU A CA 1
ATOM 649 C C . LEU A 1 84 ? 18.737 -6.739 -17.579 1.00 91.25 84 LEU A C 1
ATOM 651 O O . LEU A 1 84 ? 18.058 -5.716 -17.561 1.00 91.25 84 LEU A O 1
ATOM 655 N N . ARG A 1 85 ? 18.358 -7.804 -18.299 1.00 91.56 85 ARG A N 1
ATOM 656 C CA . ARG A 1 85 ? 17.159 -7.784 -19.158 1.00 91.56 85 ARG A CA 1
ATOM 657 C C . ARG A 1 85 ? 15.888 -7.602 -18.341 1.00 91.56 85 ARG A C 1
ATOM 659 O O . ARG A 1 85 ? 14.995 -6.857 -18.740 1.00 91.56 85 ARG A O 1
ATOM 666 N N . LYS A 1 86 ? 15.811 -8.256 -17.177 1.00 93.25 86 LYS A N 1
ATOM 667 C CA . LYS A 1 86 ? 14.681 -8.094 -16.253 1.00 93.25 86 LYS A CA 1
ATOM 668 C C . LYS A 1 86 ? 14.655 -6.686 -15.669 1.00 93.25 86 LYS A C 1
ATOM 670 O O . LYS A 1 86 ? 13.566 -6.158 -15.460 1.00 93.25 86 LYS A O 1
ATOM 675 N N . MET A 1 87 ? 15.818 -6.085 -15.408 1.00 92.00 87 MET A N 1
ATOM 676 C CA . MET A 1 87 ? 15.877 -4.714 -14.890 1.00 92.00 87 MET A CA 1
ATOM 677 C C . MET A 1 87 ? 15.429 -3.707 -15.942 1.00 92.00 87 MET A C 1
ATOM 679 O O . MET A 1 87 ? 14.556 -2.897 -15.656 1.00 92.00 87 MET A O 1
ATOM 683 N N . ILE A 1 88 ? 15.902 -3.833 -17.180 1.00 92.44 88 ILE A N 1
ATOM 684 C CA . ILE A 1 88 ? 15.461 -2.985 -18.294 1.00 92.44 88 ILE A CA 1
ATOM 685 C C . ILE A 1 88 ? 13.953 -3.120 -18.517 1.00 92.44 88 ILE A C 1
ATOM 687 O O . ILE A 1 88 ? 13.262 -2.114 -18.639 1.00 92.44 88 ILE A O 1
ATOM 691 N N . TYR A 1 89 ? 13.408 -4.343 -18.499 1.00 93.44 89 TYR A N 1
ATOM 692 C CA . TYR A 1 89 ? 11.960 -4.554 -18.594 1.00 93.44 89 TYR A CA 1
ATOM 693 C C . TYR A 1 89 ? 11.190 -3.831 -17.478 1.00 93.44 89 TYR A C 1
ATOM 695 O O . TYR A 1 89 ? 10.177 -3.190 -17.749 1.00 93.44 89 TYR A O 1
ATOM 703 N N . LYS A 1 90 ? 11.677 -3.895 -16.232 1.00 91.75 90 LYS A N 1
ATOM 704 C CA . LYS A 1 90 ? 11.067 -3.188 -15.097 1.00 91.75 90 LYS A CA 1
ATOM 705 C C . LYS A 1 90 ? 11.143 -1.670 -15.255 1.00 91.75 90 LYS A C 1
ATOM 707 O O . LYS A 1 90 ? 10.122 -1.018 -15.082 1.00 91.75 90 LYS A O 1
ATOM 712 N N . ILE A 1 91 ? 12.307 -1.125 -15.617 1.00 91.88 91 ILE A N 1
ATOM 713 C CA . ILE A 1 91 ? 12.490 0.318 -15.841 1.00 91.88 91 ILE A CA 1
ATOM 714 C C . ILE A 1 91 ? 11.507 0.805 -16.910 1.00 91.88 91 ILE A C 1
ATOM 716 O O . ILE A 1 91 ? 10.796 1.779 -16.681 1.00 91.88 91 ILE A O 1
ATOM 720 N N . LYS A 1 92 ? 11.391 0.074 -18.025 1.00 92.69 92 LYS A N 1
ATOM 721 C CA . LYS A 1 92 ? 10.432 0.373 -19.095 1.00 92.69 92 LYS A CA 1
ATOM 722 C C . LYS A 1 92 ? 8.982 0.358 -18.620 1.00 92.69 92 LYS A C 1
ATOM 724 O O . LYS A 1 92 ? 8.234 1.267 -18.943 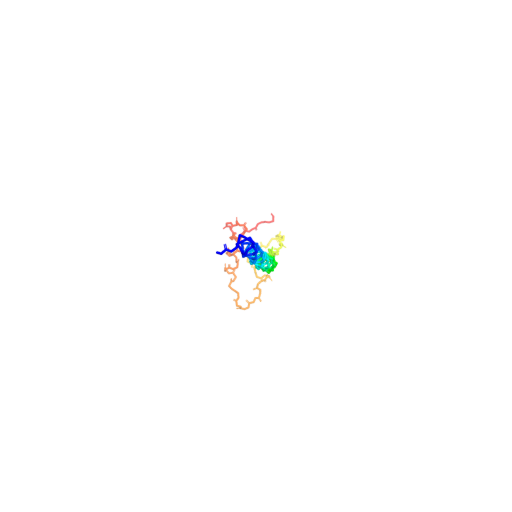1.00 92.69 92 LYS A O 1
ATOM 729 N N . LYS A 1 93 ? 8.583 -0.661 -17.851 1.00 93.31 93 LYS A N 1
ATOM 730 C CA . LYS A 1 93 ? 7.208 -0.796 -17.346 1.00 93.31 93 LYS A CA 1
ATOM 731 C C . LYS A 1 93 ? 6.829 0.245 -16.299 1.00 93.31 93 LYS A C 1
ATOM 733 O O . LYS A 1 93 ? 5.666 0.601 -16.230 1.00 93.31 93 LYS A O 1
ATOM 738 N N . ILE A 1 94 ? 7.777 0.688 -15.478 1.00 91.44 94 ILE A N 1
ATOM 739 C CA . ILE A 1 94 ? 7.522 1.690 -14.434 1.00 91.44 94 ILE A CA 1
ATOM 740 C C . ILE A 1 94 ? 7.417 3.098 -15.032 1.00 91.44 94 ILE A C 1
ATOM 742 O O . ILE A 1 94 ? 6.672 3.918 -14.511 1.00 91.44 94 ILE A O 1
ATOM 746 N N . ASN A 1 95 ? 8.158 3.370 -16.109 1.00 89.31 95 ASN A N 1
ATOM 747 C CA . ASN A 1 95 ? 8.239 4.693 -16.736 1.00 89.31 95 ASN A CA 1
ATOM 748 C C . ASN A 1 95 ? 7.454 4.797 -18.058 1.00 89.31 95 ASN A C 1
ATOM 750 O O . ASN A 1 95 ? 7.652 5.761 -18.790 1.00 89.31 95 ASN A O 1
ATOM 754 N N . ASP A 1 96 ? 6.624 3.803 -18.392 1.00 91.56 96 ASP A N 1
ATOM 755 C CA . ASP A 1 96 ? 5.850 3.732 -19.643 1.00 91.56 96 ASP A CA 1
ATOM 756 C C . ASP A 1 96 ? 6.688 3.982 -20.918 1.00 91.56 96 ASP A C 1
ATOM 758 O O . ASP A 1 96 ? 6.296 4.710 -21.827 1.00 91.56 96 ASP A O 1
ATOM 762 N N . ILE A 1 97 ? 7.872 3.356 -20.994 1.00 90.12 97 ILE A N 1
ATOM 763 C CA . ILE A 1 97 ? 8.797 3.471 -22.133 1.00 90.12 97 ILE A CA 1
ATOM 764 C C . ILE A 1 97 ? 8.687 2.235 -23.035 1.00 90.12 97 ILE A C 1
ATOM 766 O O . ILE A 1 97 ? 8.963 1.106 -22.615 1.00 90.12 97 ILE A O 1
ATOM 770 N N . ASP A 1 98 ? 8.390 2.441 -24.318 1.00 85.56 98 ASP A N 1
ATOM 771 C CA . ASP A 1 98 ? 8.224 1.351 -25.289 1.00 85.56 98 ASP A CA 1
ATOM 772 C C . ASP A 1 98 ? 9.544 0.835 -25.885 1.00 85.56 98 ASP A C 1
ATOM 774 O O . ASP A 1 98 ? 9.676 -0.358 -26.185 1.00 85.56 98 ASP A O 1
ATOM 778 N N . SER A 1 99 ? 10.568 1.687 -25.985 1.00 83.25 99 SER A N 1
ATOM 779 C CA . SER A 1 99 ? 11.886 1.354 -26.546 1.00 83.25 99 SER A CA 1
ATOM 780 C C . SER A 1 99 ? 12.972 1.246 -25.470 1.00 83.25 99 SER A C 1
ATOM 782 O O . SER A 1 99 ? 12.862 1.819 -24.395 1.00 83.25 99 SER A O 1
ATOM 784 N N . ALA A 1 100 ? 14.030 0.476 -25.737 1.00 78.75 100 ALA A N 1
ATOM 785 C CA . ALA A 1 100 ? 15.250 0.522 -24.918 1.00 78.75 100 ALA A CA 1
ATOM 786 C C . ALA A 1 100 ? 16.240 1.606 -25.383 1.00 78.75 100 ALA A C 1
ATOM 788 O O . ALA A 1 100 ? 17.238 1.861 -24.709 1.00 78.75 100 ALA A O 1
ATOM 789 N N . VAL A 1 101 ? 15.952 2.216 -26.535 1.00 81.62 101 VAL A N 1
ATOM 790 C CA . VAL A 1 101 ? 16.629 3.403 -27.051 1.00 81.62 101 VAL A CA 1
ATOM 791 C C . VAL A 1 101 ? 15.913 4.614 -26.473 1.00 81.62 101 VAL A C 1
ATOM 793 O O . VAL A 1 101 ? 14.708 4.768 -26.672 1.00 81.62 101 VAL A O 1
ATOM 796 N N . ILE A 1 102 ? 16.658 5.427 -25.738 1.00 79.31 102 ILE A N 1
ATOM 797 C CA . ILE A 1 102 ? 16.190 6.633 -25.058 1.00 79.31 102 ILE A CA 1
ATOM 798 C C . ILE A 1 102 ? 17.017 7.812 -25.569 1.00 79.31 102 ILE A C 1
ATOM 800 O O . ILE A 1 102 ? 18.167 7.621 -25.959 1.00 79.31 102 ILE A O 1
ATOM 804 N N . ASN A 1 103 ? 16.422 9.001 -25.594 1.00 73.81 103 ASN A N 1
ATOM 805 C CA . ASN A 1 103 ? 17.090 10.234 -25.997 1.00 73.81 103 ASN A CA 1
ATOM 806 C C . ASN A 1 103 ? 17.034 11.232 -24.827 1.00 73.81 103 ASN A C 1
ATOM 808 O O . ASN A 1 103 ? 16.061 11.161 -24.068 1.00 73.81 103 ASN A O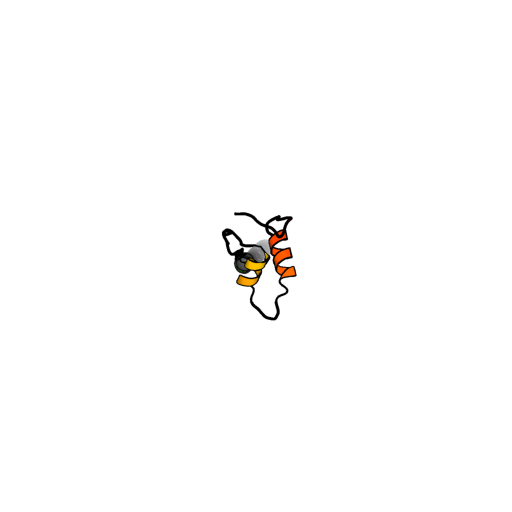 1
ATOM 812 N N . PRO A 1 104 ? 18.032 12.123 -24.690 1.00 67.81 104 PRO A N 1
ATOM 813 C CA . PRO A 1 104 ? 17.960 13.278 -23.795 1.00 67.81 104 PRO A CA 1
ATOM 814 C C . PRO A 1 104 ? 16.759 14.185 -24.097 1.00 67.81 104 PRO A C 1
ATOM 816 O O . PRO A 1 104 ? 16.378 14.285 -25.291 1.00 67.81 104 PRO A O 1
#

Foldseek 3Di:
DDPVVVVVVVVVVVVVVVVVVVVVVVVVVVVVVVVVVVVVVVCVVVVVVVVPPPCPVDDDDDDDPPDWLQNVLCVVPVDPPDDSVVVSVVVCVVVVNPDRDDDD

Secondary structure (DSSP, 8-state):
--HHHHHHHHHHHHHHHHHHHHHHHHHHHHHHHHHHHHHHHHHHHHHHHHS------PPP-PPPTT--HHHHHHHH---TT--HHHHHHHHHHHTT---S----